Protein AF-A0A4P7HPC9-F1 (afdb_monomer)

Secondary structure (DSSP, 8-state):
-HHHHHHHHHHHHH---B--PB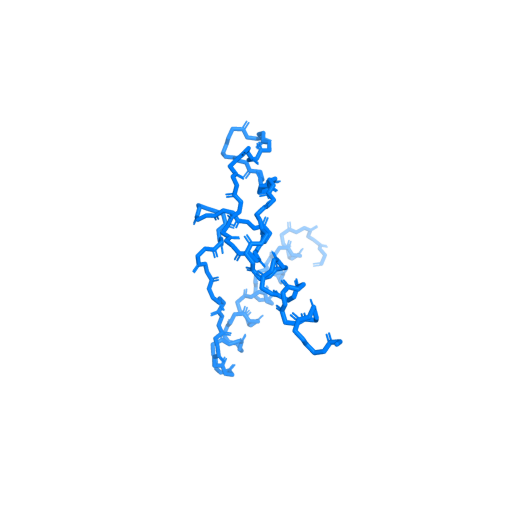PTTSSBP-SBPSTTSSS-GGGTTT-----SHHHHHHHHHHHHHHHHHHHHHHT-

Organism: NCBI:txid2560053

Foldseek 3Di:
DVVVVVVVVVCLQQDWDQLQDQDPVRGGGRDIAGGNDNHHPVVCSPPPQDPDPVSVVVVVVVVVVVVVVVCVVVVD

pLDDT: mean 93.57, std 7.38, range [57.84, 98.38]

Sequence (76 aa):
MQAVEAQIETVRAHRRVRCGAKTRKGTACRMKSEPGKRRCKFHGGKSTGARTAEGKARIAEAQRRRWAKWRLKRGE

Structure (mmCIF, N/CA/C/O backbone):
data_AF-A0A4P7HPC9-F1
#
_entry.id   AF-A0A4P7HPC9-F1
#
loop_
_atom_site.group_PDB
_atom_site.id
_atom_site.type_symbol
_atom_site.label_atom_id
_atom_site.label_alt_id
_atom_site.label_comp_id
_atom_site.label_asym_id
_atom_site.label_entity_id
_atom_site.label_seq_id
_atom_site.pdbx_PDB_ins_code
_atom_site.Cartn_x
_atom_site.Cartn_y
_atom_site.Cartn_z
_atom_site.occupancy
_atom_site.B_iso_or_equiv
_atom_site.auth_seq_id
_atom_site.auth_comp_id
_atom_site.auth_asym_id
_atom_site.auth_atom_id
_atom_site.pdbx_PDB_model_num
ATOM 1 N N . MET A 1 1 ? 15.668 -21.377 -23.886 1.00 64.50 1 MET A N 1
ATOM 2 C CA . MET A 1 1 ? 14.569 -21.462 -22.894 1.00 64.50 1 MET A CA 1
ATOM 3 C C . MET A 1 1 ? 14.744 -20.470 -21.744 1.00 64.50 1 MET A C 1
ATOM 5 O O . MET A 1 1 ? 13.877 -19.625 -21.592 1.00 64.50 1 MET A O 1
ATOM 9 N N . GLN A 1 2 ? 15.883 -20.456 -21.042 1.00 74.19 2 GLN A N 1
ATOM 10 C CA . GLN A 1 2 ? 16.134 -19.548 -19.902 1.00 74.19 2 GLN A CA 1
ATOM 11 C C . GLN A 1 2 ? 15.960 -18.043 -20.208 1.00 74.19 2 GLN A C 1
ATOM 13 O O . GLN A 1 2 ? 15.416 -17.298 -19.398 1.00 74.19 2 GLN A O 1
ATOM 18 N N . ALA A 1 3 ? 16.365 -17.583 -21.398 1.00 82.50 3 ALA A N 1
ATOM 19 C CA . ALA A 1 3 ? 16.210 -16.177 -21.789 1.00 82.50 3 ALA A CA 1
ATOM 20 C C . ALA A 1 3 ? 14.735 -15.744 -21.932 1.00 82.50 3 ALA A C 1
ATOM 22 O O . ALA A 1 3 ? 14.377 -14.630 -21.555 1.00 82.50 3 ALA A O 1
ATOM 23 N N . VAL A 1 4 ? 13.868 -16.635 -22.425 1.00 86.94 4 VAL A N 1
ATOM 24 C CA . VAL A 1 4 ? 12.427 -16.366 -22.584 1.00 86.94 4 VAL A CA 1
ATOM 25 C C . VAL A 1 4 ? 11.740 -16.331 -21.219 1.00 86.94 4 VAL A C 1
ATOM 27 O O . VAL A 1 4 ? 10.904 -15.468 -20.963 1.00 86.94 4 VAL A O 1
ATOM 30 N N . GLU A 1 5 ? 12.130 -17.221 -20.307 1.00 89.19 5 GLU A N 1
ATOM 31 C CA . GLU A 1 5 ? 11.629 -17.237 -18.928 1.00 89.19 5 GLU A CA 1
ATOM 32 C C . GLU A 1 5 ? 11.997 -15.950 -18.180 1.00 89.19 5 GLU A C 1
ATOM 34 O O . GLU A 1 5 ? 11.131 -15.321 -17.568 1.00 89.19 5 GLU A O 1
ATOM 39 N N . ALA A 1 6 ? 13.248 -15.495 -18.307 1.00 87.06 6 ALA A N 1
ATOM 40 C CA . ALA A 1 6 ? 13.689 -14.221 -17.744 1.00 87.06 6 ALA A CA 1
ATOM 41 C C . ALA A 1 6 ? 12.891 -13.035 -18.318 1.00 87.06 6 ALA A C 1
ATOM 43 O O . ALA A 1 6 ? 12.438 -12.164 -17.573 1.00 87.06 6 ALA A O 1
ATOM 44 N N . GLN A 1 7 ? 12.641 -13.019 -19.631 1.00 85.38 7 GLN A N 1
ATOM 45 C CA . GLN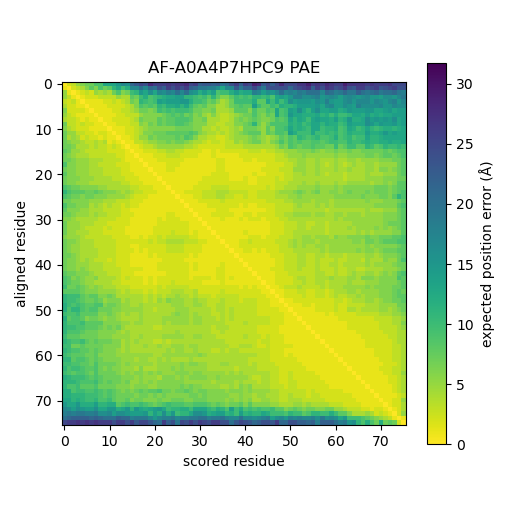 A 1 7 ? 11.812 -11.994 -20.271 1.00 85.38 7 GLN A CA 1
ATOM 46 C C . GLN A 1 7 ? 10.370 -12.000 -19.742 1.00 85.38 7 GLN A C 1
ATOM 48 O O . GLN A 1 7 ? 9.840 -10.941 -19.404 1.00 85.38 7 GLN A O 1
ATOM 53 N N . ILE A 1 8 ? 9.743 -13.169 -19.588 1.00 89.19 8 ILE A N 1
ATOM 54 C CA . ILE A 1 8 ? 8.390 -13.282 -19.020 1.00 89.19 8 ILE A CA 1
ATOM 55 C C . ILE A 1 8 ? 8.351 -12.722 -17.593 1.00 89.19 8 ILE A C 1
ATOM 57 O O . ILE A 1 8 ? 7.427 -11.977 -17.249 1.00 89.19 8 ILE A O 1
ATOM 61 N N . GLU A 1 9 ? 9.356 -13.031 -16.776 1.00 88.56 9 GLU A N 1
ATOM 62 C CA . GLU A 1 9 ? 9.418 -12.559 -15.394 1.00 88.56 9 GLU A CA 1
ATOM 63 C C . GLU A 1 9 ? 9.600 -11.038 -15.316 1.00 88.56 9 GLU A C 1
ATOM 65 O O . GLU A 1 9 ? 8.889 -10.363 -14.567 1.00 88.56 9 GLU A O 1
ATOM 70 N N . THR A 1 10 ? 10.451 -10.453 -16.167 1.00 89.12 10 THR A N 1
ATOM 71 C CA . THR A 1 10 ? 10.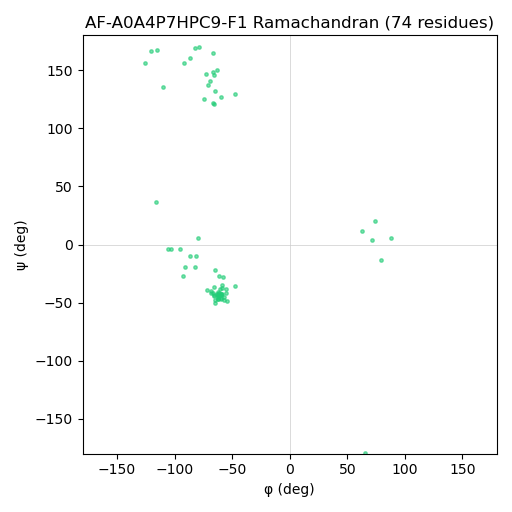590 -8.989 -16.230 1.00 89.12 10 THR A CA 1
ATOM 72 C C . THR A 1 10 ? 9.288 -8.293 -16.637 1.00 89.12 10 THR A C 1
ATOM 74 O O . THR A 1 10 ? 8.911 -7.291 -16.021 1.00 89.12 10 THR A O 1
ATOM 77 N N . VAL A 1 11 ? 8.547 -8.832 -17.611 1.00 89.00 11 VAL A N 1
ATOM 78 C CA . VAL A 1 11 ? 7.243 -8.289 -18.025 1.00 89.00 11 VAL A CA 1
ATOM 79 C C . VAL A 1 11 ? 6.230 -8.377 -16.882 1.00 89.00 11 VAL A C 1
ATOM 81 O O . VAL A 1 11 ? 5.502 -7.413 -16.626 1.00 89.00 11 VAL A O 1
ATOM 84 N N . ARG A 1 12 ? 6.197 -9.496 -16.146 1.00 86.12 12 ARG A N 1
ATOM 85 C CA . ARG A 1 12 ? 5.326 -9.666 -14.971 1.00 86.12 12 ARG A CA 1
ATOM 86 C C . ARG A 1 12 ? 5.661 -8.665 -13.868 1.00 86.12 12 ARG A C 1
ATOM 88 O O . ARG A 1 12 ? 4.750 -7.989 -13.381 1.00 86.12 12 ARG A O 1
ATOM 95 N N . ALA A 1 13 ? 6.942 -8.505 -13.541 1.00 87.94 13 ALA A N 1
ATOM 96 C CA . ALA A 1 13 ? 7.424 -7.579 -12.517 1.00 87.94 13 ALA A CA 1
ATOM 97 C C . ALA A 1 13 ? 7.101 -6.108 -12.831 1.00 87.94 13 ALA A C 1
ATOM 99 O O . ALA A 1 13 ? 6.918 -5.305 -11.917 1.00 87.94 13 ALA A O 1
ATOM 100 N N . HIS A 1 14 ? 6.967 -5.748 -14.112 1.00 92.44 14 HIS A N 1
ATOM 101 C CA . HIS A 1 14 ? 6.667 -4.377 -14.530 1.00 92.44 14 HIS A CA 1
ATOM 102 C C . HIS A 1 14 ? 5.213 -4.143 -14.947 1.00 92.44 14 HIS A C 1
ATOM 104 O O . HIS A 1 14 ? 4.819 -2.997 -15.197 1.00 92.44 14 HIS A O 1
ATOM 110 N N . ARG A 1 15 ? 4.379 -5.191 -14.976 1.00 94.94 15 ARG A N 1
ATOM 111 C CA . ARG A 1 15 ? 2.978 -5.091 -15.392 1.00 94.94 15 ARG A CA 1
ATOM 112 C C . ARG A 1 15 ? 2.224 -4.114 -14.494 1.00 94.94 15 ARG A C 1
ATOM 114 O O . ARG A 1 15 ? 2.203 -4.245 -13.271 1.00 94.94 15 ARG A O 1
ATOM 121 N N . ARG A 1 16 ? 1.555 -3.142 -15.117 1.00 96.69 16 ARG A N 1
ATOM 122 C CA . ARG A 1 16 ? 0.675 -2.186 -14.433 1.00 96.69 16 ARG A CA 1
ATOM 123 C C . ARG A 1 16 ? -0.778 -2.463 -14.790 1.00 96.69 16 ARG A C 1
ATOM 125 O O . ARG A 1 16 ? -1.112 -2.636 -15.958 1.00 96.69 16 ARG A O 1
ATOM 132 N N . VAL A 1 17 ? -1.650 -2.446 -13.789 1.00 96.62 17 VAL A N 1
ATOM 133 C CA . VAL A 1 17 ? -3.099 -2.661 -13.925 1.00 96.62 17 VAL A CA 1
ATOM 134 C C . VAL A 1 17 ? -3.869 -1.441 -13.419 1.00 96.62 17 VAL A C 1
ATOM 136 O O . VAL A 1 17 ? -3.299 -0.575 -12.756 1.00 96.62 17 VAL A O 1
ATOM 139 N N . ARG A 1 18 ? -5.171 -1.333 -13.712 1.00 97.94 18 ARG A N 1
ATOM 140 C CA . ARG A 1 18 ? -6.007 -0.292 -13.089 1.00 97.94 18 ARG A CA 1
ATOM 141 C C . ARG A 1 18 ? -6.109 -0.549 -11.584 1.00 97.94 18 ARG A C 1
ATOM 143 O O . ARG A 1 18 ? -6.400 -1.662 -11.161 1.00 97.94 18 ARG A O 1
ATOM 150 N N . CYS A 1 19 ? -5.887 0.489 -10.780 1.00 98.12 19 CYS A N 1
ATOM 151 C CA . CYS A 1 19 ? -5.830 0.374 -9.326 1.00 98.12 19 CYS A CA 1
ATOM 152 C C . CYS A 1 19 ? -7.150 -0.104 -8.707 1.00 98.12 19 CYS A C 1
ATOM 154 O O . CYS A 1 19 ? -7.116 -0.880 -7.753 1.00 98.12 19 CYS A O 1
ATOM 156 N N . GLY A 1 20 ? -8.296 0.414 -9.160 1.00 98.06 20 GLY A N 1
ATOM 157 C CA . GLY A 1 20 ? -9.626 -0.020 -8.717 1.00 98.06 20 GLY A CA 1
ATOM 158 C C . GLY A 1 20 ? -9.946 0.195 -7.231 1.00 98.06 20 GLY A C 1
ATOM 159 O O . GLY A 1 20 ? -10.905 -0.378 -6.729 1.00 98.06 20 GLY A O 1
ATOM 160 N N . ALA A 1 21 ? -9.141 0.951 -6.476 1.00 98.06 21 ALA A N 1
ATOM 161 C CA . ALA A 1 21 ? -9.455 1.268 -5.080 1.00 98.06 21 ALA A CA 1
ATOM 162 C C . ALA A 1 21 ? -10.607 2.277 -5.017 1.00 98.06 21 ALA A C 1
ATOM 164 O O . ALA A 1 21 ? -10.708 3.134 -5.895 1.00 98.06 21 ALA A O 1
ATOM 165 N N . LYS A 1 22 ? -11.458 2.199 -3.990 1.00 98.12 22 LYS A N 1
ATOM 166 C CA . LYS A 1 22 ? -12.520 3.190 -3.782 1.00 98.12 22 LYS A CA 1
ATOM 167 C C . LYS A 1 22 ? -11.885 4.544 -3.471 1.00 98.12 22 LYS A C 1
ATOM 169 O O . LYS A 1 22 ? -11.124 4.671 -2.516 1.00 98.12 22 LYS A O 1
ATOM 174 N N . THR A 1 23 ? -12.175 5.540 -4.298 1.00 97.75 23 THR A N 1
ATOM 175 C CA . THR A 1 23 ? -11.723 6.917 -4.081 1.00 97.75 23 THR A CA 1
ATOM 176 C C . THR A 1 23 ? -12.600 7.613 -3.039 1.00 97.75 23 THR A C 1
ATOM 178 O O . THR A 1 23 ? -13.681 7.132 -2.697 1.00 97.75 23 THR A O 1
ATOM 181 N N . ARG A 1 24 ? -12.186 8.802 -2.581 1.00 96.44 24 ARG A N 1
ATOM 182 C CA . ARG A 1 24 ? -13.000 9.642 -1.684 1.00 96.44 24 ARG A CA 1
ATOM 183 C C . ARG A 1 24 ? -14.372 10.002 -2.277 1.00 96.44 24 ARG A C 1
ATOM 185 O O . ARG A 1 24 ? -15.323 10.154 -1.528 1.00 96.44 24 ARG A O 1
ATOM 192 N N . LYS A 1 25 ? -14.487 10.066 -3.609 1.00 96.81 25 LYS A N 1
ATOM 193 C CA . LYS A 1 25 ? -15.749 10.304 -4.337 1.00 96.81 25 LYS A CA 1
ATOM 194 C C . LYS A 1 25 ? -16.623 9.046 -4.473 1.00 96.81 25 LYS A C 1
ATOM 196 O O . LYS A 1 25 ? -17.585 9.049 -5.225 1.00 96.81 25 LYS A O 1
ATOM 201 N N . GLY A 1 26 ? -16.246 7.932 -3.847 1.00 97.38 26 GLY A N 1
ATOM 202 C CA . GLY A 1 26 ? -16.977 6.665 -3.913 1.00 97.38 26 GLY A CA 1
ATOM 203 C C . GLY A 1 26 ? -16.755 5.840 -5.186 1.00 97.38 26 GLY A C 1
ATOM 204 O O . GLY A 1 26 ? -17.067 4.655 -5.189 1.00 97.38 26 GLY A O 1
ATOM 205 N N . THR A 1 27 ? -16.156 6.413 -6.230 1.00 97.88 27 THR A N 1
ATOM 206 C CA . THR A 1 27 ? -15.891 5.733 -7.510 1.00 97.88 27 THR A CA 1
ATOM 207 C C . THR A 1 27 ? -14.567 4.965 -7.508 1.00 97.88 27 THR A C 1
ATOM 209 O O . THR A 1 27 ? -13.674 5.241 -6.700 1.00 97.88 27 THR A O 1
ATOM 212 N N . ALA A 1 28 ? -14.411 4.011 -8.431 1.00 98.38 28 ALA A N 1
ATOM 213 C CA . ALA A 1 28 ? -13.189 3.220 -8.574 1.00 98.38 28 ALA A CA 1
ATOM 214 C C . ALA A 1 28 ? -12.008 4.042 -9.131 1.00 98.38 28 ALA 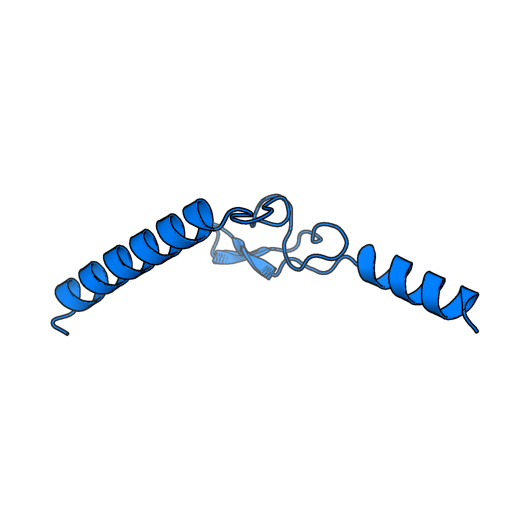A C 1
ATOM 216 O O . ALA A 1 28 ? -12.133 4.805 -10.092 1.00 98.38 28 ALA A O 1
ATOM 217 N N . CYS A 1 29 ? -10.821 3.854 -8.551 1.00 98.38 29 CYS A N 1
ATOM 218 C CA . CYS A 1 29 ? -9.604 4.534 -8.976 1.00 98.38 29 CYS A CA 1
ATOM 219 C C . CYS A 1 29 ? -9.173 4.078 -10.377 1.00 98.38 29 CYS A C 1
ATOM 221 O O . CYS A 1 29 ? -8.871 2.904 -10.6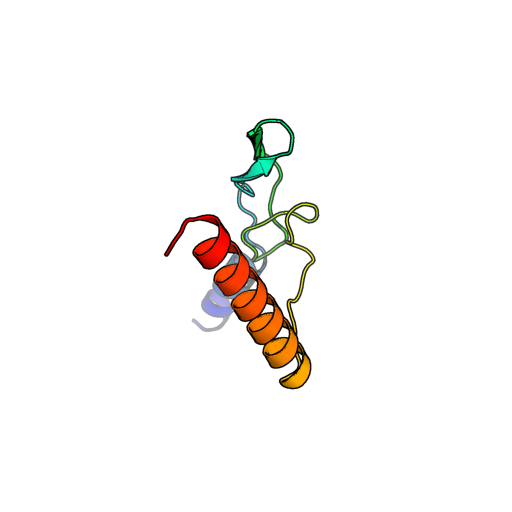02 1.00 98.38 29 CYS A O 1
ATOM 223 N N . ARG A 1 30 ? -9.079 5.042 -11.299 1.00 97.75 30 ARG A N 1
ATOM 224 C CA . ARG A 1 30 ? -8.701 4.829 -12.706 1.00 97.75 30 ARG A CA 1
ATOM 225 C C . ARG A 1 30 ? -7.187 4.835 -12.963 1.00 97.75 30 ARG A C 1
ATOM 227 O O . ARG A 1 30 ? -6.755 4.471 -14.050 1.00 97.75 30 ARG A O 1
ATOM 234 N N . MET A 1 31 ? -6.380 5.227 -11.977 1.00 97.81 31 MET A N 1
ATOM 235 C CA . MET A 1 31 ? -4.921 5.315 -12.101 1.00 97.81 31 MET A CA 1
ATOM 236 C C . MET A 1 31 ? -4.278 3.938 -12.286 1.00 97.81 31 MET A C 1
ATOM 238 O O . MET A 1 31 ? -4.754 2.949 -11.721 1.00 97.81 31 MET A O 1
ATOM 242 N N . LYS A 1 32 ? -3.164 3.885 -13.025 1.00 98.00 32 LYS A N 1
ATOM 243 C CA . LYS A 1 32 ? -2.326 2.682 -13.110 1.00 98.00 32 LYS A CA 1
ATOM 244 C C . LYS A 1 32 ? -1.685 2.370 -11.753 1.00 98.00 32 LYS A C 1
ATOM 246 O O . LYS A 1 32 ? -1.372 3.278 -10.981 1.00 98.00 32 LYS A O 1
ATOM 251 N N . SER A 1 33 ? -1.511 1.088 -11.463 1.00 97.81 33 SER A N 1
ATOM 252 C CA . SER A 1 33 ? -0.763 0.618 -10.306 1.00 97.81 33 SER A CA 1
ATOM 253 C C . SER A 1 33 ? 0.725 0.955 -10.417 1.00 97.81 33 SER A C 1
ATOM 255 O O . SER A 1 33 ? 1.230 1.299 -11.492 1.00 97.81 33 SER A O 1
ATOM 257 N N . GLU A 1 34 ? 1.429 0.856 -9.291 1.00 96.62 34 GLU A N 1
ATOM 258 C CA . GLU A 1 34 ? 2.889 0.752 -9.338 1.00 96.62 34 GLU A CA 1
ATOM 259 C C . GLU A 1 34 ? 3.291 -0.549 -10.071 1.00 96.62 34 GLU A C 1
ATOM 261 O O . GLU A 1 34 ? 2.522 -1.517 -10.026 1.00 96.62 34 GLU A O 1
ATOM 266 N N . PRO A 1 35 ? 4.454 -0.584 -10.754 1.00 95.25 35 PRO A N 1
ATOM 267 C CA . PRO A 1 35 ? 4.950 -1.775 -11.454 1.00 95.25 35 PRO A CA 1
ATOM 268 C C . PRO A 1 35 ? 4.871 -3.040 -10.592 1.00 95.25 35 PRO A C 1
ATOM 270 O O . PRO A 1 35 ? 5.269 -3.011 -9.427 1.00 95.25 35 PRO A O 1
ATOM 273 N N . GLY A 1 36 ? 4.292 -4.115 -11.135 1.00 92.94 36 GLY A N 1
ATOM 274 C CA . GLY A 1 36 ? 4.190 -5.409 -10.450 1.00 92.94 36 GLY A CA 1
ATOM 275 C C . GLY A 1 36 ? 3.198 -5.429 -9.285 1.00 92.94 36 GLY A C 1
ATOM 276 O O . GLY A 1 36 ? 3.070 -6.431 -8.586 1.00 92.94 36 GLY A O 1
ATOM 277 N N . LYS A 1 37 ? 2.468 -4.332 -9.048 1.00 93.38 37 LYS A N 1
ATOM 278 C CA . LYS A 1 37 ? 1.526 -4.204 -7.931 1.00 93.38 37 LYS A CA 1
ATOM 279 C C . LYS A 1 37 ? 0.090 -4.065 -8.401 1.00 93.38 37 LYS A C 1
ATOM 281 O O . LYS A 1 37 ? -0.205 -3.764 -9.554 1.00 93.38 37 LYS A O 1
ATOM 286 N N . ARG A 1 38 ? -0.834 -4.214 -7.448 1.00 94.94 38 ARG A N 1
ATOM 287 C CA . ARG A 1 38 ? -2.284 -4.098 -7.678 1.00 94.94 38 ARG A CA 1
ATOM 288 C C . ARG A 1 38 ? -2.845 -2.689 -7.475 1.00 94.94 38 ARG A C 1
ATOM 290 O O . ARG A 1 38 ? -3.941 -2.402 -7.941 1.00 94.94 38 ARG A O 1
ATOM 297 N N . ARG A 1 39 ? -2.140 -1.805 -6.759 1.00 97.50 39 ARG A N 1
ATOM 298 C CA . ARG A 1 39 ? -2.631 -0.464 -6.387 1.00 97.50 39 ARG A CA 1
ATOM 299 C C . ARG A 1 39 ? -1.659 0.640 -6.811 1.00 97.50 39 ARG A C 1
ATOM 301 O O . ARG A 1 39 ? -0.473 0.381 -6.998 1.00 97.50 39 ARG A O 1
ATOM 308 N N . CYS A 1 40 ? -2.168 1.860 -6.989 1.00 97.69 40 CYS A N 1
ATOM 309 C CA . CYS A 1 40 ? -1.370 3.036 -7.360 1.00 97.69 40 CYS A CA 1
ATOM 310 C C . CYS A 1 40 ? -0.696 3.682 -6.145 1.00 97.69 40 CYS A C 1
ATOM 312 O O . CYS A 1 40 ? -1.064 3.388 -5.004 1.00 97.69 40 CYS A O 1
ATOM 314 N N . LYS A 1 41 ? 0.232 4.621 -6.377 1.00 97.12 41 LYS A N 1
ATOM 315 C CA . LYS A 1 41 ? 0.922 5.374 -5.315 1.00 97.12 41 LYS A CA 1
ATOM 316 C C . LYS A 1 41 ? 0.015 5.954 -4.223 1.00 97.12 41 LYS A C 1
ATOM 318 O O . LYS A 1 41 ? 0.407 5.929 -3.064 1.00 97.12 41 LYS A O 1
ATOM 323 N N . PHE A 1 42 ? -1.192 6.409 -4.564 1.00 96.81 42 PHE A N 1
ATOM 324 C CA . PHE A 1 42 ? -2.125 7.014 -3.602 1.00 96.81 42 PHE A CA 1
ATOM 325 C C . PHE A 1 42 ? -2.945 6.000 -2.797 1.00 96.81 42 PHE A C 1
ATOM 327 O O . PHE A 1 42 ? -3.470 6.337 -1.744 1.00 96.81 42 PHE A O 1
ATOM 334 N N . HIS A 1 43 ? -3.050 4.757 -3.270 1.00 97.75 43 HIS A N 1
ATOM 335 C CA . HIS A 1 43 ? -3.832 3.699 -2.623 1.00 97.75 43 HIS A CA 1
ATOM 336 C C . HIS A 1 43 ? -2.935 2.550 -2.145 1.00 97.75 43 HIS A C 1
ATOM 338 O O . HIS A 1 43 ? -3.298 1.379 -2.242 1.00 97.75 43 HIS A O 1
ATOM 344 N N . GLY A 1 44 ? -1.737 2.887 -1.659 1.00 95.75 44 GLY A N 1
ATOM 345 C CA . GLY A 1 44 ? -0.818 1.934 -1.034 1.00 95.75 44 GLY A CA 1
ATOM 346 C C . GLY A 1 44 ? 0.134 1.213 -1.989 1.00 95.75 44 GLY A C 1
ATOM 347 O O . GLY A 1 44 ? 0.907 0.380 -1.536 1.00 95.75 44 GLY A O 1
ATOM 348 N N . GLY A 1 45 ? 0.162 1.546 -3.282 1.00 96.50 45 GLY A N 1
ATOM 349 C CA . GLY A 1 45 ? 1.126 0.971 -4.228 1.00 96.50 45 GLY A CA 1
ATOM 350 C C . GLY A 1 45 ? 2.583 1.221 -3.824 1.00 96.50 45 GLY A C 1
ATOM 351 O O . GLY A 1 45 ? 3.431 0.344 -3.957 1.00 96.50 45 GLY A O 1
ATOM 352 N N . LYS A 1 46 ? 2.886 2.373 -3.221 1.00 95.56 46 LYS A N 1
ATOM 353 C CA . LYS A 1 46 ? 4.226 2.641 -2.676 1.00 95.56 46 LYS A CA 1
ATOM 354 C C . LYS A 1 46 ? 4.470 2.024 -1.297 1.00 95.56 46 LYS A C 1
ATOM 356 O O . LYS A 1 46 ? 5.607 2.006 -0.842 1.00 95.56 46 LYS A O 1
ATOM 361 N N . SER A 1 47 ? 3.437 1.491 -0.644 1.00 93.38 47 SER A N 1
ATOM 362 C CA . SER A 1 47 ? 3.61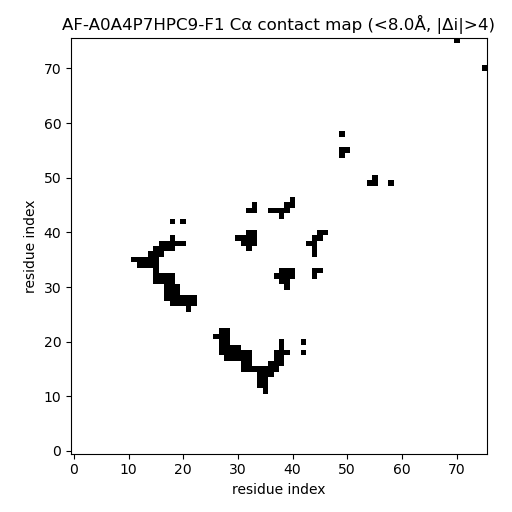1 0.814 0.637 1.00 93.38 47 SER A CA 1
ATOM 363 C C . SER A 1 47 ? 4.365 -0.501 0.442 1.00 93.38 47 SER A C 1
ATOM 365 O O . SER A 1 47 ? 4.168 -1.231 -0.537 1.00 93.38 47 SER A O 1
ATOM 367 N N . THR A 1 48 ? 5.246 -0.785 1.389 1.00 91.31 48 THR A N 1
ATOM 368 C CA . THR A 1 48 ? 6.036 -2.015 1.478 1.00 91.31 48 THR A CA 1
ATOM 369 C C . THR A 1 48 ? 5.524 -2.949 2.574 1.00 91.31 48 THR A C 1
ATOM 371 O O . THR A 1 48 ? 6.027 -4.063 2.693 1.00 91.31 48 THR A O 1
ATOM 374 N N . GLY A 1 49 ? 4.517 -2.520 3.347 1.00 91.19 49 GLY A N 1
ATOM 375 C CA . GLY A 1 49 ? 4.064 -3.220 4.547 1.00 91.19 49 GLY A CA 1
ATOM 376 C C . GLY A 1 49 ? 5.120 -3.247 5.660 1.00 91.19 49 GLY A C 1
ATOM 377 O O . GLY A 1 49 ? 6.215 -2.701 5.526 1.00 91.19 49 GLY A O 1
ATOM 378 N N . ALA A 1 50 ? 4.788 -3.886 6.783 1.00 95.81 50 ALA A N 1
ATOM 379 C CA . ALA A 1 50 ? 5.770 -4.154 7.830 1.00 95.81 50 ALA A CA 1
ATOM 380 C C . ALA A 1 50 ? 6.710 -5.286 7.396 1.00 95.81 50 ALA A C 1
ATOM 382 O O . ALA A 1 50 ? 6.263 -6.386 7.066 1.00 95.81 50 ALA A O 1
ATOM 383 N N . ARG A 1 51 ? 8.017 -5.012 7.421 1.00 95.88 51 ARG A N 1
ATOM 384 C CA . ARG A 1 51 ? 9.055 -5.979 7.039 1.00 95.88 51 ARG A CA 1
ATOM 385 C C . ARG A 1 51 ? 9.589 -6.785 8.224 1.00 95.88 51 ARG A C 1
ATOM 387 O O . ARG A 1 51 ? 9.991 -7.925 8.029 1.00 95.88 51 ARG A O 1
ATOM 394 N N . THR A 1 52 ? 9.539 -6.231 9.435 1.00 97.31 52 THR A N 1
ATOM 395 C CA . THR A 1 52 ? 10.043 -6.874 10.658 1.00 97.31 52 THR A CA 1
ATOM 396 C C . THR A 1 52 ? 8.958 -7.678 11.375 1.00 97.31 52 THR A C 1
ATOM 398 O O . THR A 1 52 ? 7.763 -7.398 11.226 1.00 97.31 52 THR A O 1
ATOM 401 N N . ALA A 1 53 ? 9.369 -8.670 12.170 1.00 98.06 53 ALA A N 1
ATOM 402 C CA . ALA A 1 53 ? 8.457 -9.470 12.990 1.00 98.06 53 ALA A CA 1
ATOM 403 C C . ALA A 1 53 ? 7.687 -8.595 13.994 1.00 98.06 53 ALA A C 1
ATOM 405 O O . ALA A 1 53 ? 6.460 -8.644 14.044 1.00 98.06 53 ALA A O 1
ATOM 406 N N . GLU A 1 54 ? 8.389 -7.705 14.695 1.00 98.06 54 GLU A N 1
ATOM 407 C CA . GLU A 1 54 ? 7.810 -6.724 15.622 1.00 98.06 54 GLU A CA 1
ATOM 408 C C . GLU A 1 54 ? 6.778 -5.820 14.935 1.00 98.06 54 GLU A C 1
ATOM 410 O O . GLU A 1 54 ? 5.672 -5.605 15.434 1.00 98.06 54 GLU A O 1
ATOM 415 N N . GLY A 1 55 ? 7.104 -5.322 13.736 1.00 97.81 55 GLY A N 1
ATOM 416 C CA . GLY A 1 55 ? 6.205 -4.475 12.961 1.00 97.81 55 GLY A CA 1
ATOM 417 C C . GLY A 1 55 ? 4.921 -5.205 12.571 1.00 97.81 55 GLY A C 1
ATOM 418 O O . GLY A 1 55 ? 3.835 -4.626 12.653 1.00 97.81 55 GLY A O 1
ATOM 419 N N . LYS A 1 56 ? 5.032 -6.482 12.184 1.00 97.75 56 LYS A N 1
ATOM 420 C CA . LYS A 1 56 ? 3.877 -7.341 11.890 1.00 97.75 56 LYS A CA 1
ATOM 421 C C . LYS A 1 56 ? 3.043 -7.595 13.149 1.00 97.75 56 LYS A C 1
ATOM 423 O O . LYS A 1 56 ? 1.824 -7.442 13.087 1.00 97.75 56 LYS A O 1
ATOM 428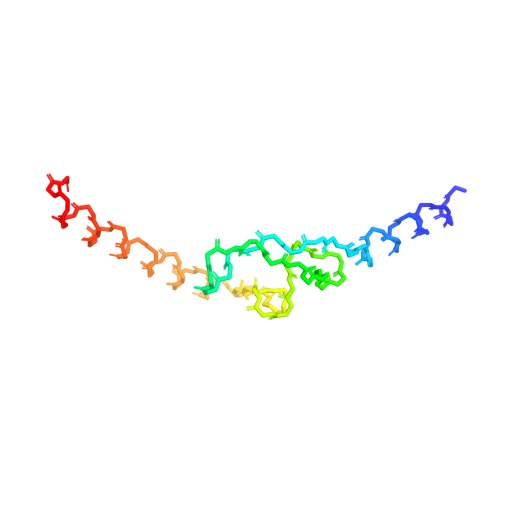 N N . ALA A 1 57 ? 3.679 -7.894 14.285 1.00 98.06 57 ALA A N 1
ATOM 429 C CA . ALA A 1 57 ? 3.004 -8.120 15.564 1.00 98.06 57 ALA A CA 1
ATOM 430 C C . ALA A 1 57 ? 2.200 -6.890 16.012 1.00 98.06 57 ALA A C 1
ATOM 432 O O . ALA A 1 57 ? 1.012 -7.001 16.326 1.00 98.06 57 ALA A O 1
ATOM 433 N N . ARG A 1 58 ? 2.801 -5.697 15.926 1.00 98.12 58 ARG A N 1
ATOM 434 C CA . ARG A 1 58 ? 2.139 -4.427 16.249 1.00 98.12 58 ARG A CA 1
ATOM 435 C C . ARG A 1 58 ? 0.908 -4.170 15.376 1.00 98.12 58 ARG A C 1
ATOM 437 O O . ARG A 1 58 ? -0.135 -3.758 15.882 1.00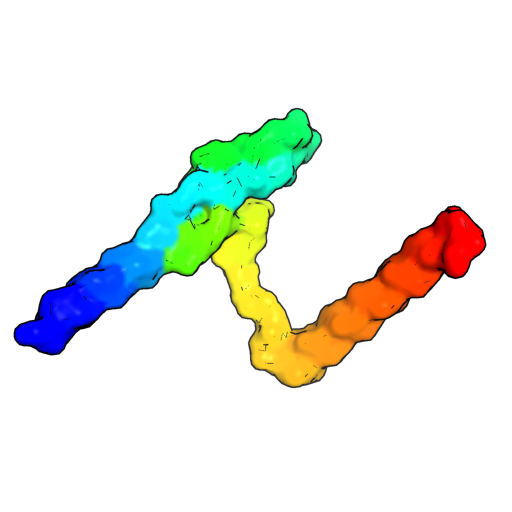 98.12 58 ARG A O 1
ATOM 444 N N . ILE A 1 59 ? 0.999 -4.418 14.065 1.00 97.38 59 ILE A N 1
ATOM 445 C CA . ILE A 1 59 ? -0.147 -4.259 13.152 1.00 97.38 59 ILE A CA 1
ATOM 446 C C . ILE A 1 59 ? -1.250 -5.274 13.479 1.00 97.38 59 ILE A C 1
ATOM 448 O O . ILE A 1 59 ? -2.422 -4.896 13.528 1.00 97.38 59 ILE A O 1
ATOM 452 N N . ALA A 1 60 ? -0.894 -6.536 13.733 1.00 97.75 60 ALA A N 1
ATOM 453 C CA . ALA A 1 60 ? -1.851 -7.585 14.078 1.00 97.75 60 ALA A CA 1
ATOM 454 C C . ALA A 1 60 ? -2.595 -7.271 15.385 1.00 97.75 60 ALA A C 1
ATOM 456 O O . ALA A 1 60 ? -3.816 -7.408 15.465 1.00 97.75 60 ALA A O 1
ATOM 457 N N . GLU A 1 61 ? -1.889 -6.795 16.410 1.00 98.31 61 GLU A N 1
ATOM 458 C CA . GLU A 1 61 ? -2.511 -6.351 17.655 1.00 98.31 61 GLU A CA 1
ATOM 459 C C . GLU A 1 61 ? -3.451 -5.157 17.439 1.00 98.31 61 GLU A C 1
ATOM 461 O O . GLU A 1 61 ? -4.598 -5.183 17.892 1.00 98.31 61 GLU A O 1
ATOM 466 N N . ALA A 1 62 ? -3.014 -4.136 16.696 1.00 97.75 62 ALA A N 1
ATOM 467 C CA . ALA A 1 62 ? -3.857 -2.987 16.374 1.00 97.75 62 ALA A CA 1
ATOM 468 C C . ALA A 1 62 ? -5.139 -3.405 15.629 1.00 97.75 62 ALA A C 1
ATOM 470 O O . ALA A 1 62 ? -6.218 -2.860 15.885 1.00 97.75 62 ALA A O 1
ATOM 471 N N . GLN A 1 63 ? -5.043 -4.395 14.735 1.00 97.69 63 GLN A N 1
ATOM 472 C CA . GLN A 1 63 ? -6.192 -4.976 14.046 1.00 97.69 63 GLN A CA 1
ATOM 473 C C . GLN A 1 63 ? -7.132 -5.685 15.035 1.00 97.69 63 GLN A C 1
ATOM 475 O O . GLN A 1 63 ? -8.325 -5.378 15.044 1.00 97.69 63 GLN A O 1
ATOM 480 N N . ARG A 1 64 ? -6.615 -6.567 15.906 1.00 97.44 64 ARG A N 1
ATOM 481 C CA . ARG A 1 64 ? -7.406 -7.266 16.941 1.00 97.44 64 ARG A CA 1
ATOM 482 C C . ARG A 1 64 ? -8.168 -6.284 17.831 1.00 97.44 64 ARG A C 1
ATOM 484 O O . ARG A 1 64 ? -9.380 -6.415 17.990 1.00 97.44 64 ARG A O 1
A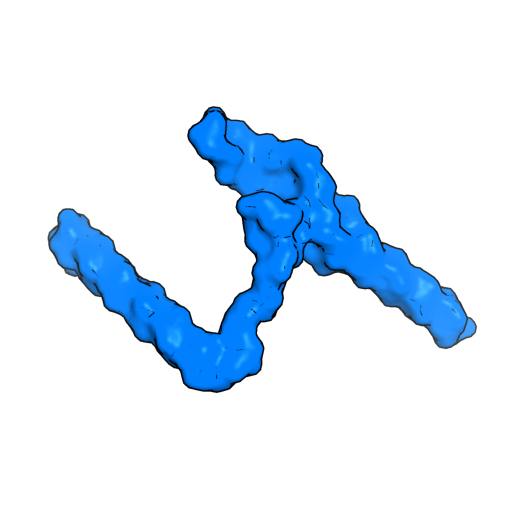TOM 491 N N . ARG A 1 65 ? -7.482 -5.250 18.332 1.00 97.62 65 ARG A N 1
ATOM 492 C CA . ARG A 1 65 ? -8.081 -4.187 19.159 1.00 97.62 65 ARG A CA 1
ATOM 493 C C . ARG A 1 65 ? -9.205 -3.453 18.421 1.00 97.62 65 ARG A C 1
ATOM 495 O O . ARG A 1 65 ? -10.250 -3.183 19.007 1.00 97.62 65 ARG A O 1
ATOM 502 N N . ARG A 1 66 ? -9.018 -3.137 17.132 1.00 96.94 66 ARG A N 1
ATOM 503 C CA . ARG A 1 66 ? -10.047 -2.480 16.307 1.00 96.94 66 ARG A CA 1
ATOM 504 C C . ARG A 1 66 ? -11.301 -3.344 16.164 1.00 96.94 66 ARG A C 1
ATOM 506 O O . ARG A 1 66 ? -12.400 -2.823 16.320 1.00 96.94 66 ARG A O 1
ATOM 513 N N . TRP A 1 67 ? -11.137 -4.636 15.887 1.00 96.25 67 TRP A N 1
ATOM 514 C CA . TRP A 1 67 ? -12.262 -5.561 15.727 1.00 96.25 67 TRP A CA 1
ATOM 515 C C . TRP A 1 67 ? -13.007 -5.827 17.031 1.00 96.25 67 TRP A C 1
ATOM 517 O O . TRP A 1 67 ? -14.231 -5.837 17.017 1.00 96.25 67 TRP A O 1
ATOM 527 N N . ALA A 1 68 ? -12.297 -5.973 18.153 1.00 96.19 68 ALA A N 1
ATOM 528 C CA . ALA A 1 68 ? -12.932 -6.099 19.464 1.00 96.19 68 ALA A CA 1
ATOM 529 C C . ALA A 1 68 ? -13.835 -4.890 19.760 1.00 96.19 68 ALA A C 1
ATOM 531 O O . ALA A 1 68 ? -15.005 -5.055 20.084 1.00 96.19 68 ALA A O 1
ATOM 532 N N . LYS A 1 69 ? -13.331 -3.666 19.533 1.00 96.06 69 LYS A N 1
ATOM 533 C CA . LYS A 1 69 ? -14.131 -2.437 19.675 1.00 96.06 69 LYS A CA 1
ATOM 534 C C . LYS A 1 69 ? -15.340 -2.399 18.737 1.00 96.06 69 LYS A C 1
ATOM 536 O O . LYS A 1 69 ? -16.380 -1.875 19.115 1.00 96.06 69 LYS A O 1
ATOM 541 N N . TRP A 1 70 ? -15.196 -2.890 17.507 1.00 94.75 70 TRP A N 1
ATOM 542 C CA . TRP A 1 70 ? -16.289 -2.912 16.534 1.00 94.75 70 TRP A CA 1
ATOM 543 C C . TRP A 1 70 ? -17.405 -3.890 16.933 1.00 94.75 70 TRP A C 1
ATOM 545 O O . TRP A 1 70 ? -18.566 -3.508 16.833 1.00 94.75 70 TRP A O 1
ATOM 555 N N . ARG A 1 71 ? -17.065 -5.087 17.435 1.00 94.81 71 ARG A N 1
ATOM 556 C CA . ARG A 1 71 ? -18.040 -6.086 17.918 1.00 94.81 71 ARG A CA 1
ATOM 557 C C . ARG A 1 71 ? -18.821 -5.600 19.137 1.00 94.81 71 ARG A C 1
ATOM 559 O O . ARG A 1 71 ? -20.042 -5.545 19.081 1.00 94.81 71 ARG A O 1
ATOM 566 N N . LEU A 1 72 ? -18.118 -5.055 20.135 1.00 94.31 72 LEU A N 1
ATOM 567 C CA . LEU A 1 72 ? -18.755 -4.452 21.314 1.00 94.31 72 LEU A CA 1
ATOM 568 C C . LEU A 1 72 ? -19.761 -3.355 20.934 1.00 94.31 72 LEU A C 1
ATOM 570 O O . LEU A 1 72 ? -20.857 -3.299 21.478 1.00 94.31 72 LEU A O 1
ATOM 574 N N . LYS A 1 73 ? -19.421 -2.496 19.960 1.00 92.00 73 LYS A N 1
ATOM 575 C CA . LYS A 1 73 ? -20.341 -1.458 19.458 1.00 92.00 73 LYS A CA 1
ATOM 576 C C . LYS A 1 73 ? -21.578 -2.015 18.752 1.00 92.00 73 LYS A C 1
ATOM 578 O O . LYS A 1 73 ? -22.548 -1.282 18.597 1.00 92.00 73 LYS A O 1
ATOM 583 N N . ARG A 1 74 ? -21.524 -3.253 18.267 1.00 89.88 74 ARG A N 1
ATOM 584 C CA . ARG A 1 74 ? -22.627 -3.928 17.577 1.00 89.88 74 ARG A CA 1
ATOM 585 C C . ARG A 1 74 ? -23.461 -4.818 18.492 1.00 89.88 74 ARG A C 1
ATOM 587 O O . ARG A 1 74 ? -24.469 -5.329 18.024 1.00 89.88 74 ARG A O 1
ATOM 594 N N . GLY A 1 75 ? -23.074 -4.960 19.762 1.00 72.69 75 GLY A N 1
ATOM 595 C CA . GLY A 1 75 ? -23.741 -5.856 20.707 1.00 72.69 75 GLY A CA 1
ATOM 596 C C . GLY A 1 75 ? -23.441 -7.338 20.464 1.00 72.69 75 GLY A C 1
ATOM 597 O O . GLY A 1 75 ? -24.219 -8.178 20.901 1.00 72.69 75 GLY A O 1
ATOM 598 N N . GLU A 1 76 ? -22.349 -7.638 19.752 1.00 57.84 76 GLU A N 1
ATOM 599 C CA . GLU A 1 76 ? -21.791 -8.987 19.560 1.00 57.84 76 GLU A CA 1
ATOM 600 C C . GLU A 1 76 ? -20.664 -9.262 20.566 1.00 57.84 76 GLU A C 1
ATOM 602 O O . GLU A 1 76 ? -19.815 -8.354 20.773 1.00 57.84 76 GLU A O 1
#

InterPro domains:
  IPR047675 Putative zinc-binding domain [NF041373] (19-56)

Solvent-accessible surface area (backbone atoms only — not comparable to full-atom values): 4322 Å² total; per-residue (Å²): 109,69,70,60,55,53,50,53,50,54,51,52,52,52,40,60,41,63,23,57,46,74,40,98,86,70,46,65,33,79,50,58,17,32,61,51,36,66,20,16,70,90,68,53,34,71,57,80,74,66,85,49,72,68,50,43,51,54,51,52,49,56,49,51,56,51,50,54,57,52,34,56,76,69,77,93

Mean predicted aligned error: 5.54 Å

Radius of gyration: 18.24 Å; Cα contacts (8 Å, |Δi|>4): 77; chains: 1; bounding box: 40×32×44 Å